Protein AF-A0A7S0BWT1-F1 (afdb_monomer_lite)

Structure (mmCIF, N/CA/C/O backbone):
data_AF-A0A7S0BWT1-F1
#
_entry.id   AF-A0A7S0BWT1-F1
#
loop_
_atom_site.group_PDB
_atom_site.id
_atom_site.type_symbol
_atom_site.label_atom_id
_atom_site.label_alt_id
_atom_site.label_comp_id
_atom_site.label_asym_id
_atom_site.label_entity_id
_atom_site.label_seq_id
_atom_site.pdbx_PDB_ins_code
_atom_site.Cartn_x
_atom_site.Cartn_y
_atom_site.Cartn_z
_atom_site.occupancy
_atom_site.B_iso_or_equiv
_atom_site.auth_seq_id
_atom_site.auth_comp_id
_atom_site.auth_asym_id
_atom_site.auth_atom_id
_atom_site.pdbx_PDB_model_num
ATOM 1 N N . ASP A 1 1 ? 27.558 -13.980 -61.675 1.00 45.59 1 ASP A N 1
ATOM 2 C CA . ASP A 1 1 ? 26.921 -12.765 -61.140 1.00 45.59 1 ASP A CA 1
ATOM 3 C C . ASP A 1 1 ? 26.141 -13.097 -59.891 1.00 45.59 1 ASP A C 1
ATOM 5 O O . ASP A 1 1 ? 25.060 -13.670 -59.943 1.00 45.59 1 ASP A O 1
ATOM 9 N N . ALA A 1 2 ? 26.805 -12.868 -58.765 1.00 52.00 2 ALA A N 1
ATOM 10 C CA . ALA A 1 2 ? 26.301 -13.073 -57.423 1.00 52.00 2 ALA A CA 1
ATOM 11 C C . ALA A 1 2 ? 26.061 -11.693 -56.824 1.00 52.00 2 ALA A C 1
ATOM 13 O O . ALA A 1 2 ? 26.997 -10.908 -56.805 1.00 52.00 2 ALA A O 1
ATOM 14 N N . GLU A 1 3 ? 24.849 -11.431 -56.346 1.00 47.44 3 GLU A N 1
ATOM 15 C CA . GLU A 1 3 ? 24.578 -10.491 -55.254 1.00 47.44 3 GLU A CA 1
ATOM 16 C C . GLU A 1 3 ? 23.108 -10.650 -54.842 1.00 47.44 3 GLU A C 1
ATOM 18 O O . GLU A 1 3 ? 22.204 -9.949 -55.287 1.00 47.44 3 GLU A O 1
ATOM 23 N N . SER A 1 4 ? 22.859 -11.649 -53.992 1.00 53.38 4 SER A N 1
ATOM 24 C CA . SER A 1 4 ? 21.629 -11.731 -53.206 1.00 53.38 4 SER A CA 1
ATOM 25 C C . SER A 1 4 ? 21.744 -10.726 -52.064 1.00 53.38 4 SER A C 1
ATOM 27 O O . SER A 1 4 ? 22.290 -11.037 -51.006 1.00 53.38 4 SER A O 1
ATOM 29 N N . SER A 1 5 ? 21.262 -9.505 -52.282 1.00 52.84 5 SER A N 1
ATOM 30 C CA . SER A 1 5 ? 21.179 -8.470 -51.252 1.00 52.84 5 SER A CA 1
ATOM 31 C C . SER A 1 5 ? 20.128 -8.860 -50.207 1.00 52.84 5 SER A C 1
ATOM 33 O O . SER A 1 5 ? 18.937 -8.593 -50.361 1.00 52.84 5 SER A O 1
ATOM 35 N N . SER A 1 6 ? 20.558 -9.522 -49.130 1.00 56.09 6 SER A N 1
ATOM 36 C CA . SER A 1 6 ? 19.711 -9.783 -47.968 1.00 56.09 6 SER A CA 1
ATOM 37 C C . SER A 1 6 ? 19.468 -8.473 -47.213 1.00 56.09 6 SER A C 1
ATOM 39 O O . SER A 1 6 ? 20.332 -8.004 -46.471 1.00 56.09 6 SER A O 1
ATOM 41 N N . SER A 1 7 ? 18.294 -7.869 -47.392 1.00 58.66 7 SER A N 1
ATOM 42 C CA . SER A 1 7 ? 17.854 -6.725 -46.594 1.00 58.66 7 SER A CA 1
ATOM 43 C C . SER A 1 7 ? 17.536 -7.186 -45.166 1.00 58.66 7 SER A C 1
ATOM 45 O O . SER A 1 7 ? 16.425 -7.630 -44.870 1.00 58.66 7 SER A O 1
ATOM 47 N N . SER A 1 8 ? 18.513 -7.121 -44.264 1.00 58.66 8 SER A N 1
ATOM 48 C CA . SER A 1 8 ? 18.269 -7.304 -42.834 1.00 58.66 8 SER A CA 1
ATOM 49 C C . SER A 1 8 ? 17.536 -6.073 -42.298 1.00 58.66 8 SER A C 1
ATOM 51 O O . SER A 1 8 ? 18.115 -4.989 -42.228 1.00 58.66 8 SER A O 1
ATOM 53 N N . ALA A 1 9 ? 16.257 -6.231 -41.954 1.00 63.28 9 ALA A N 1
ATOM 54 C CA . ALA A 1 9 ? 15.466 -5.194 -41.297 1.00 63.28 9 ALA A CA 1
ATOM 55 C C . ALA A 1 9 ? 16.176 -4.696 -40.018 1.00 63.28 9 ALA A C 1
ATOM 57 O O . ALA A 1 9 ? 16.757 -5.515 -39.296 1.00 63.28 9 ALA A O 1
ATOM 58 N N . PRO A 1 10 ? 16.140 -3.385 -39.714 1.00 58.03 10 PRO A N 1
ATOM 59 C CA . PRO A 1 10 ? 16.776 -2.851 -38.519 1.00 58.03 10 PRO A CA 1
ATOM 60 C C . PRO A 1 10 ? 16.075 -3.416 -37.281 1.00 58.03 10 PRO A C 1
ATOM 62 O O . PRO A 1 10 ? 14.900 -3.146 -37.027 1.00 58.03 10 PRO A O 1
ATOM 65 N N . ARG A 1 11 ? 16.798 -4.228 -36.506 1.00 60.97 11 ARG A N 1
ATOM 66 C CA . ARG A 1 11 ? 16.389 -4.584 -35.148 1.00 60.97 11 ARG A CA 1
ATOM 67 C C . ARG A 1 11 ? 16.488 -3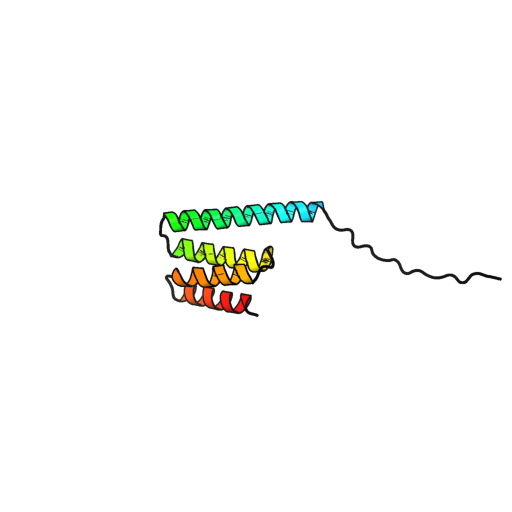.310 -34.317 1.00 60.97 11 ARG A C 1
ATOM 69 O O . ARG A 1 11 ? 17.585 -2.827 -34.061 1.00 60.97 11 ARG A O 1
ATOM 76 N N . HIS A 1 12 ? 15.347 -2.733 -33.957 1.00 58.69 12 HIS A N 1
ATOM 77 C CA . HIS A 1 12 ? 15.302 -1.695 -32.937 1.00 58.69 12 HIS A CA 1
ATOM 78 C C . HIS A 1 12 ? 15.669 -2.342 -31.598 1.00 58.69 12 HIS A C 1
ATOM 80 O O . HIS A 1 12 ? 14.808 -2.891 -30.912 1.00 58.69 12 HIS A O 1
ATOM 86 N N . ASP A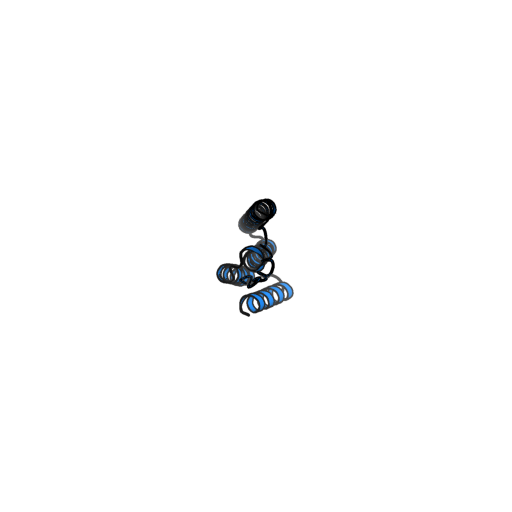 1 13 ? 16.955 -2.317 -31.258 1.00 65.75 13 ASP A N 1
ATOM 87 C CA . ASP A 1 13 ? 17.419 -2.665 -29.921 1.00 65.75 13 ASP A CA 1
ATOM 88 C C . ASP A 1 13 ? 16.869 -1.618 -28.950 1.00 65.75 13 ASP A C 1
ATOM 90 O O . ASP A 1 13 ? 17.259 -0.448 -28.964 1.00 65.75 13 ASP A O 1
ATOM 94 N N . ILE A 1 14 ? 15.905 -2.032 -28.129 1.00 77.94 14 ILE A N 1
ATOM 95 C CA . ILE A 1 14 ? 15.398 -1.218 -27.028 1.00 77.94 14 ILE A CA 1
ATOM 96 C C . ILE A 1 14 ? 16.529 -1.131 -26.002 1.00 77.94 14 ILE A C 1
ATOM 98 O O . ILE A 1 14 ? 16.780 -2.080 -25.259 1.00 77.94 14 ILE A O 1
ATOM 102 N N . GLN A 1 15 ? 17.245 -0.006 -25.980 1.00 81.25 15 GLN A N 1
ATOM 103 C CA . GLN A 1 15 ? 18.229 0.262 -24.936 1.00 81.25 15 GLN A CA 1
ATOM 104 C C . GLN A 1 15 ? 17.504 0.491 -23.606 1.00 81.25 15 GLN A C 1
ATOM 106 O O . GLN A 1 15 ? 16.644 1.364 -23.493 1.00 81.25 15 GLN A O 1
ATOM 111 N N . LEU A 1 16 ? 17.843 -0.315 -22.600 1.00 84.44 16 LEU A N 1
ATOM 112 C CA . LEU A 1 16 ? 17.338 -0.163 -21.239 1.00 84.44 16 LEU A CA 1
ATOM 113 C C . LEU A 1 16 ? 18.003 1.041 -20.566 1.00 84.44 16 LEU A C 1
ATOM 115 O O . LEU A 1 16 ? 19.226 1.100 -20.443 1.00 84.44 16 LEU A O 1
ATOM 119 N N . ASP A 1 17 ? 17.187 1.976 -20.083 1.00 92.62 17 ASP A N 1
ATOM 120 C CA . ASP A 1 17 ? 17.656 3.105 -19.282 1.00 92.62 17 ASP A CA 1
ATOM 121 C C . ASP A 1 17 ? 17.979 2.639 -17.851 1.00 92.62 17 ASP A C 1
ATOM 123 O O . ASP A 1 17 ? 17.123 2.555 -16.964 1.00 92.62 17 ASP A O 1
ATOM 127 N N . HIS A 1 18 ? 19.248 2.303 -17.631 1.00 92.81 18 HIS A N 1
ATOM 128 C CA . HIS A 1 18 ? 19.748 1.855 -16.334 1.00 92.81 18 HIS A CA 1
ATOM 129 C C . HIS A 1 18 ? 19.672 2.935 -15.245 1.00 92.81 18 HIS A C 1
ATOM 131 O O . HIS A 1 18 ? 19.500 2.597 -14.067 1.00 92.81 18 HIS A O 1
ATOM 137 N N . GLU A 1 19 ? 19.772 4.218 -15.601 1.00 94.69 19 GLU A N 1
ATOM 138 C CA . GLU A 1 19 ? 19.658 5.310 -14.631 1.00 94.69 19 GLU A CA 1
ATOM 139 C C . GLU A 1 19 ? 18.220 5.432 -14.131 1.00 94.69 19 GLU A C 1
ATOM 141 O O . GLU A 1 19 ? 17.986 5.522 -12.919 1.00 94.69 19 GLU A O 1
ATOM 146 N N . PHE A 1 20 ? 17.252 5.356 -15.048 1.00 94.38 20 PHE A N 1
ATOM 147 C CA . PHE A 1 20 ? 15.834 5.325 -14.710 1.00 94.38 20 PHE A CA 1
ATOM 148 C C . PHE A 1 20 ? 15.493 4.139 -13.804 1.00 94.38 20 PHE A C 1
ATOM 150 O O . PHE A 1 20 ? 14.828 4.322 -12.780 1.00 94.38 20 PHE A O 1
ATOM 157 N N . ILE A 1 21 ? 15.978 2.936 -14.131 1.00 94.44 21 ILE A N 1
ATOM 158 C CA . ILE A 1 21 ? 15.739 1.729 -13.323 1.00 94.44 21 ILE A CA 1
ATOM 159 C C . ILE A 1 21 ? 16.315 1.901 -11.915 1.00 94.44 21 ILE A C 1
ATOM 161 O O . ILE A 1 21 ? 15.628 1.628 -10.929 1.00 94.44 21 ILE A O 1
ATOM 165 N N . THR A 1 22 ? 17.554 2.384 -11.803 1.00 95.94 22 THR A N 1
ATOM 166 C CA . THR A 1 22 ? 18.231 2.561 -10.509 1.00 95.94 22 THR A CA 1
ATOM 167 C C . THR A 1 22 ? 17.495 3.575 -9.640 1.00 95.94 22 THR A C 1
ATOM 169 O O . THR A 1 22 ? 17.181 3.291 -8.481 1.00 95.94 22 THR A O 1
ATOM 172 N N . ARG A 1 23 ? 17.146 4.735 -10.210 1.00 96.38 23 ARG A N 1
ATOM 173 C CA . ARG A 1 23 ? 16.409 5.791 -9.506 1.00 96.38 23 ARG A CA 1
ATOM 174 C C . ARG A 1 23 ? 15.039 5.302 -9.046 1.00 96.38 23 ARG A C 1
ATOM 176 O O . ARG A 1 23 ? 14.690 5.474 -7.881 1.00 96.38 23 ARG A O 1
ATOM 183 N N . THR A 1 24 ? 14.280 4.672 -9.939 1.00 95.06 24 THR A N 1
ATOM 184 C CA . THR A 1 24 ? 12.938 4.159 -9.636 1.00 95.06 24 THR A CA 1
ATOM 185 C C . THR A 1 24 ? 12.997 3.083 -8.555 1.00 95.06 24 THR A C 1
ATOM 187 O O . THR A 1 24 ? 12.229 3.126 -7.599 1.00 95.06 24 THR A O 1
ATOM 190 N N . THR A 1 25 ? 13.972 2.175 -8.621 1.00 94.81 25 THR A N 1
ATOM 191 C CA . THR A 1 25 ? 14.177 1.143 -7.591 1.00 94.81 25 THR A CA 1
ATOM 192 C C . THR A 1 25 ? 14.482 1.759 -6.223 1.00 94.81 25 THR A C 1
ATOM 194 O O . THR A 1 25 ? 13.926 1.331 -5.209 1.00 94.81 25 THR A O 1
ATOM 197 N N . GLN A 1 26 ? 15.331 2.790 -6.179 1.00 97.00 26 GLN A N 1
ATOM 198 C CA . GLN A 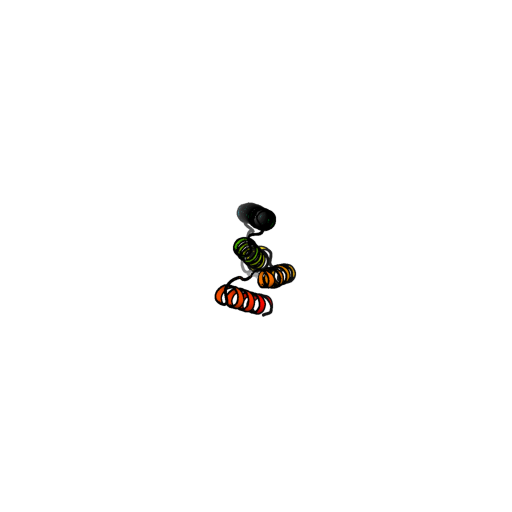1 26 ? 15.659 3.489 -4.938 1.00 97.00 26 GLN A CA 1
ATOM 199 C C . GLN A 1 26 ? 14.442 4.209 -4.346 1.00 97.00 26 GLN A C 1
ATOM 201 O O . GLN A 1 26 ? 14.194 4.087 -3.145 1.00 97.00 26 GLN A O 1
ATOM 206 N N . LEU A 1 27 ? 13.664 4.911 -5.174 1.00 96.25 27 LEU A N 1
ATOM 207 C CA . LEU A 1 27 ? 12.432 5.574 -4.742 1.00 96.25 27 LEU A CA 1
ATOM 208 C C . LEU A 1 27 ? 11.426 4.558 -4.199 1.00 96.25 27 LEU A C 1
ATOM 210 O O . LEU A 1 27 ? 10.924 4.730 -3.093 1.00 96.25 27 LEU A O 1
ATOM 214 N N . ASN A 1 28 ? 11.212 3.453 -4.914 1.00 96.00 28 ASN A N 1
ATOM 215 C CA . ASN A 1 28 ? 10.287 2.399 -4.501 1.00 96.00 28 ASN A CA 1
ATOM 216 C C . ASN A 1 28 ? 10.649 1.824 -3.128 1.00 96.00 28 ASN A C 1
ATOM 218 O O . ASN A 1 28 ? 9.762 1.615 -2.296 1.00 96.00 28 ASN A O 1
ATOM 222 N N . ARG A 1 29 ? 11.948 1.614 -2.873 1.00 96.56 29 ARG A N 1
ATOM 223 C CA . ARG A 1 29 ? 12.455 1.161 -1.574 1.00 96.56 29 ARG A CA 1
ATOM 224 C C . ARG A 1 29 ? 12.203 2.190 -0.473 1.00 96.56 29 ARG A C 1
ATOM 226 O O . ARG A 1 29 ? 11.703 1.828 0.587 1.00 96.56 29 ARG A O 1
ATOM 233 N N . GLN A 1 30 ? 12.509 3.461 -0.723 1.00 97.69 30 GLN A N 1
ATOM 234 C CA . GLN A 1 30 ? 12.272 4.531 0.250 1.00 97.69 30 GLN A CA 1
ATOM 235 C C . GLN A 1 30 ? 10.783 4.674 0.579 1.00 97.69 30 GLN A C 1
ATOM 237 O O . GLN A 1 30 ? 10.422 4.798 1.748 1.00 97.69 30 GLN A O 1
ATOM 242 N N . THR A 1 31 ? 9.907 4.599 -0.425 1.00 96.94 31 THR A N 1
ATOM 243 C CA . THR A 1 31 ? 8.454 4.621 -0.219 1.00 96.94 31 THR A CA 1
ATOM 244 C C . THR A 1 31 ? 8.004 3.448 0.646 1.00 96.94 31 THR A C 1
ATOM 246 O O . THR A 1 31 ? 7.245 3.645 1.593 1.00 96.94 31 THR A O 1
ATOM 249 N N . PHE A 1 32 ? 8.504 2.240 0.385 1.00 97.31 32 PHE A N 1
ATOM 250 C CA . PHE A 1 32 ? 8.185 1.072 1.203 1.00 97.31 32 PHE A CA 1
ATOM 251 C C . PHE A 1 32 ? 8.620 1.247 2.668 1.00 97.31 32 PHE A C 1
ATOM 253 O O . PHE A 1 32 ? 7.843 0.979 3.589 1.00 97.31 32 PHE A O 1
ATOM 260 N N . GLU A 1 33 ? 9.841 1.738 2.898 1.00 98.00 33 GLU A N 1
ATOM 261 C CA . GLU A 1 33 ? 10.368 2.011 4.240 1.00 98.00 33 GLU A CA 1
ATOM 262 C C . GLU A 1 33 ? 9.521 3.073 4.966 1.00 98.00 33 GLU A C 1
ATOM 264 O O . GLU A 1 33 ? 9.169 2.900 6.133 1.00 98.00 33 GLU A O 1
ATOM 269 N N . GLN A 1 34 ? 9.100 4.134 4.269 1.00 97.88 34 GLN A N 1
ATOM 270 C CA . GLN A 1 34 ? 8.207 5.159 4.819 1.00 97.88 34 GLN A CA 1
ATOM 271 C C . GLN A 1 34 ? 6.836 4.595 5.210 1.00 97.88 34 GLN A C 1
ATOM 273 O O . GLN A 1 34 ? 6.342 4.888 6.300 1.00 97.88 34 GLN A O 1
ATOM 278 N N . LEU A 1 35 ? 6.217 3.777 4.354 1.00 97.69 35 LEU A N 1
ATOM 279 C CA . LEU A 1 35 ? 4.926 3.145 4.645 1.00 97.69 35 LEU A CA 1
ATOM 280 C C . LEU A 1 35 ? 5.025 2.170 5.826 1.00 97.69 35 LEU A C 1
ATOM 282 O O . LEU A 1 35 ? 4.163 2.175 6.706 1.00 97.69 35 LEU A O 1
ATOM 286 N N . SER A 1 36 ? 6.109 1.399 5.894 1.00 97.94 36 SER A N 1
ATOM 287 C CA . SER A 1 36 ? 6.387 0.484 7.006 1.00 97.94 36 SER A CA 1
ATOM 288 C C . SER A 1 36 ? 6.590 1.235 8.326 1.00 97.94 36 SER A C 1
ATOM 290 O O . SER A 1 36 ? 6.039 0.849 9.358 1.00 97.94 36 SER A O 1
ATOM 292 N N . ASN A 1 37 ? 7.311 2.359 8.296 1.00 98.31 37 ASN A N 1
ATOM 293 C CA . ASN A 1 37 ? 7.489 3.219 9.464 1.00 98.31 37 ASN A CA 1
ATOM 294 C C . ASN A 1 37 ? 6.165 3.842 9.917 1.00 98.31 37 ASN A C 1
ATOM 296 O O . ASN A 1 37 ? 5.878 3.861 11.113 1.00 98.31 37 ASN A O 1
ATOM 300 N N . ARG A 1 38 ? 5.325 4.302 8.980 1.00 97.75 38 ARG A N 1
ATOM 301 C CA . ARG A 1 38 ? 3.979 4.808 9.297 1.00 97.75 38 ARG A CA 1
ATOM 302 C C . ARG A 1 38 ? 3.134 3.747 9.993 1.00 97.75 38 ARG A C 1
ATOM 304 O O . ARG A 1 38 ? 2.523 4.055 11.010 1.00 97.75 38 ARG A O 1
ATOM 311 N N . LEU A 1 39 ? 3.147 2.510 9.493 1.00 98.12 39 LEU A N 1
ATOM 312 C CA . LEU A 1 39 ? 2.451 1.397 10.137 1.00 98.12 39 LEU A CA 1
ATOM 313 C C . LEU A 1 39 ? 2.956 1.178 11.568 1.00 98.12 39 LEU A C 1
ATOM 315 O O . LEU A 1 39 ? 2.147 1.117 12.489 1.00 98.12 39 LEU A O 1
ATOM 319 N N . SER A 1 40 ? 4.276 1.116 11.759 1.00 98.44 40 SER A N 1
ATOM 320 C CA . SER A 1 40 ? 4.899 0.936 13.077 1.00 98.44 40 SER A CA 1
ATOM 321 C C . SER A 1 40 ? 4.487 2.033 14.071 1.00 98.44 40 SER A C 1
ATOM 323 O O . SER A 1 40 ? 4.099 1.746 15.205 1.00 98.44 40 SER A O 1
ATOM 325 N N . VAL A 1 41 ? 4.476 3.296 13.631 1.00 98.44 41 VAL A N 1
ATOM 326 C CA . VAL A 1 41 ? 4.030 4.434 14.451 1.00 98.44 41 VAL A CA 1
ATOM 327 C C . VAL A 1 41 ? 2.536 4.350 14.771 1.00 98.44 41 VAL A C 1
ATOM 329 O O . VAL A 1 41 ? 2.141 4.547 15.916 1.00 98.44 41 VAL A O 1
ATOM 332 N N . SER A 1 42 ? 1.682 4.029 13.799 1.00 98.06 42 SER A N 1
ATOM 333 C CA . SER A 1 42 ? 0.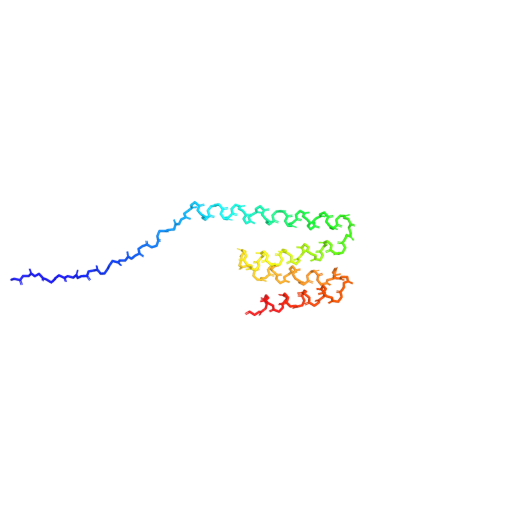244 3.886 14.061 1.00 98.06 42 SER A CA 1
ATOM 334 C C . SER A 1 42 ? -0.062 2.714 14.997 1.00 98.06 42 SER A C 1
ATOM 336 O O . SER A 1 42 ? -0.952 2.829 15.840 1.00 98.06 42 SER A O 1
ATOM 338 N N . GLN A 1 43 ? 0.696 1.617 14.900 1.00 97.94 43 GLN A N 1
ATOM 339 C CA . GLN A 1 43 ? 0.600 0.476 15.811 1.00 97.94 43 GLN A CA 1
ATOM 340 C C . GLN A 1 43 ? 1.019 0.841 17.236 1.00 97.94 43 GLN A C 1
ATOM 342 O O . GLN A 1 43 ? 0.310 0.483 18.174 1.00 97.94 43 GLN A O 1
ATOM 347 N N . SER A 1 44 ? 2.112 1.590 17.416 1.00 98.38 44 SER A N 1
ATOM 348 C CA . SER A 1 44 ? 2.552 2.020 18.752 1.00 98.38 44 SER A CA 1
ATOM 349 C C . SER A 1 44 ? 1.574 2.996 19.414 1.00 98.38 44 SER A C 1
ATOM 351 O O . SER A 1 44 ? 1.428 2.991 20.633 1.00 98.38 44 SER A O 1
ATOM 353 N N . GLN A 1 45 ? 0.855 3.784 18.612 1.00 98.00 45 GLN A N 1
ATOM 354 C CA . GLN A 1 45 ? -0.196 4.697 19.071 1.00 98.00 45 GLN A CA 1
ATOM 355 C C . GLN A 1 45 ? -1.578 4.037 19.205 1.00 98.00 45 GLN A C 1
ATOM 357 O O . GLN A 1 45 ? -2.520 4.701 19.630 1.00 98.00 45 GLN A O 1
ATOM 362 N N . LEU A 1 46 ? -1.725 2.760 18.824 1.00 96.38 46 LEU A N 1
ATOM 363 C CA . LEU A 1 46 ? -3.008 2.040 18.772 1.00 96.38 46 LEU A CA 1
ATOM 364 C C . LEU A 1 46 ? -4.087 2.759 17.936 1.00 96.38 46 LEU A C 1
ATOM 366 O O . LEU A 1 46 ? -5.287 2.622 18.183 1.00 96.38 46 LEU A O 1
ATOM 370 N N . SER A 1 47 ? -3.668 3.518 16.921 1.00 97.50 47 SER A N 1
ATOM 371 C CA . SER A 1 47 ? -4.573 4.246 16.031 1.00 97.50 47 SER A CA 1
ATOM 372 C C . SER A 1 47 ? -5.134 3.301 14.972 1.00 97.50 47 SER A C 1
ATOM 374 O O . SER A 1 47 ? -4.445 2.974 14.007 1.00 97.50 47 SER A O 1
ATOM 376 N N . LYS A 1 48 ? -6.386 2.854 15.138 1.00 96.94 48 LYS A N 1
ATOM 377 C CA . LYS A 1 48 ? -7.043 1.950 14.177 1.00 96.94 48 LYS A CA 1
ATOM 378 C C . LYS A 1 48 ? -7.074 2.538 12.767 1.00 96.94 48 LYS A C 1
ATOM 380 O O . LYS A 1 48 ? -6.605 1.885 11.842 1.00 96.94 48 LYS A O 1
ATOM 385 N N . ASP A 1 49 ? -7.503 3.787 12.625 1.00 96.19 49 ASP A N 1
ATOM 386 C CA . ASP A 1 49 ? -7.560 4.500 11.344 1.00 96.19 49 ASP A CA 1
ATOM 387 C C . ASP A 1 49 ? -6.177 4.574 10.691 1.00 96.19 49 ASP A C 1
ATOM 389 O O . ASP A 1 49 ? -6.024 4.278 9.506 1.00 96.19 49 ASP A O 1
ATOM 393 N N . GLY A 1 50 ? -5.145 4.899 11.480 1.00 97.00 50 GLY A N 1
ATOM 394 C CA . GLY A 1 50 ? -3.763 4.948 11.008 1.00 97.00 50 GLY A CA 1
ATOM 395 C C . GLY A 1 50 ?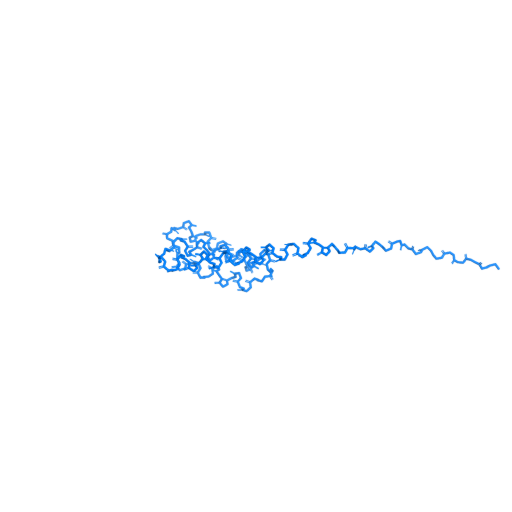 -3.258 3.585 10.534 1.00 97.00 50 GLY A C 1
ATOM 396 O O . GLY A 1 50 ? -2.663 3.485 9.461 1.00 97.00 50 GLY A O 1
ATOM 397 N N . ILE A 1 51 ? -3.545 2.522 11.292 1.00 98.19 51 ILE A N 1
ATOM 398 C CA . ILE A 1 51 ? -3.180 1.144 10.938 1.00 98.19 51 ILE A CA 1
ATOM 399 C C . ILE A 1 51 ? -3.919 0.702 9.665 1.00 98.19 51 ILE A C 1
ATOM 401 O O . ILE A 1 51 ? -3.297 0.143 8.760 1.00 98.19 51 ILE A O 1
ATOM 405 N N . CYS A 1 52 ? -5.221 0.983 9.566 1.00 97.56 52 CYS A N 1
ATOM 406 C CA . CYS A 1 52 ? -6.045 0.670 8.400 1.00 97.56 52 CYS A CA 1
ATOM 407 C C . CYS A 1 52 ? -5.507 1.361 7.140 1.00 97.56 52 CYS A C 1
ATOM 409 O O . CYS A 1 52 ? -5.281 0.709 6.115 1.00 97.56 52 CYS A O 1
ATOM 411 N N . ALA A 1 53 ? -5.226 2.664 7.226 1.00 96.62 53 ALA A N 1
ATOM 412 C CA . ALA A 1 53 ? -4.666 3.440 6.126 1.00 96.62 53 ALA A CA 1
ATOM 413 C C . ALA A 1 53 ? -3.263 2.952 5.726 1.00 96.62 53 ALA A C 1
ATOM 415 O O . ALA A 1 53 ? -2.970 2.826 4.536 1.00 96.62 53 ALA A O 1
ATOM 416 N N . ALA A 1 54 ? -2.402 2.635 6.697 1.00 97.69 54 ALA A N 1
ATOM 417 C CA . ALA A 1 54 ? -1.047 2.164 6.430 1.00 97.69 54 ALA A CA 1
ATOM 418 C C . ALA A 1 54 ? -1.031 0.788 5.743 1.00 97.69 54 ALA A C 1
ATOM 420 O O . ALA A 1 54 ? -0.335 0.618 4.744 1.00 97.69 54 ALA A O 1
ATOM 421 N N . TYR A 1 55 ? -1.834 -0.175 6.212 1.00 98.31 55 TYR A N 1
ATOM 422 C CA . TYR A 1 55 ? -1.961 -1.473 5.540 1.00 98.31 55 TYR A CA 1
ATOM 423 C C . TYR A 1 55 ? -2.578 -1.357 4.143 1.00 98.31 55 TYR A C 1
ATOM 425 O O . TYR A 1 55 ? -2.144 -2.058 3.230 1.00 98.31 55 TYR A O 1
ATOM 433 N N . THR A 1 56 ? -3.546 -0.459 3.950 1.00 97.25 56 THR A N 1
ATOM 434 C CA . THR A 1 56 ? -4.149 -0.224 2.628 1.00 97.25 56 THR A CA 1
ATOM 435 C C . THR A 1 56 ? -3.122 0.348 1.645 1.00 97.25 56 THR A C 1
ATOM 437 O O . THR A 1 56 ? -3.012 -0.141 0.525 1.00 97.25 56 THR A O 1
ATOM 440 N N . ALA A 1 57 ? -2.298 1.307 2.078 1.00 97.38 57 ALA A N 1
ATOM 441 C CA . ALA A 1 57 ? -1.224 1.863 1.252 1.00 97.38 57 ALA A CA 1
ATOM 442 C C . ALA A 1 57 ? -0.108 0.842 0.954 1.00 97.38 57 ALA A C 1
ATOM 444 O O . ALA A 1 57 ? 0.413 0.798 -0.159 1.00 97.38 57 ALA A O 1
ATOM 445 N N . LEU A 1 58 ? 0.250 -0.010 1.924 1.00 97.94 58 LEU A N 1
ATOM 446 C CA . LEU A 1 58 ? 1.196 -1.113 1.701 1.00 97.94 58 LEU A CA 1
ATOM 447 C C . LEU A 1 58 ? 0.651 -2.136 0.702 1.00 97.94 58 LEU A C 1
ATOM 449 O O . LEU A 1 58 ? 1.403 -2.633 -0.132 1.00 97.94 58 LEU A O 1
ATOM 453 N N . SER A 1 59 ? -0.649 -2.435 0.767 1.00 97.56 59 SER A N 1
ATOM 454 C CA . SER A 1 59 ? -1.303 -3.320 -0.196 1.00 97.56 59 SER A CA 1
ATOM 455 C C . SER A 1 59 ? -1.150 -2.798 -1.624 1.00 97.56 59 SER A C 1
ATOM 457 O O . SER A 1 59 ? -0.687 -3.519 -2.506 1.00 97.56 59 SER A O 1
ATOM 459 N N . GLU A 1 60 ? -1.453 -1.517 -1.824 1.00 96.75 60 GLU A N 1
ATOM 460 C CA . GLU A 1 60 ? -1.332 -0.848 -3.116 1.00 96.75 60 GLU A CA 1
ATOM 461 C C . GLU A 1 60 ? 0.112 -0.812 -3.632 1.00 96.75 60 GLU A C 1
ATOM 463 O O . GLU A 1 60 ? 0.358 -1.132 -4.794 1.00 96.75 60 GLU A O 1
ATOM 468 N N . HIS A 1 61 ? 1.086 -0.500 -2.770 1.00 97.62 61 HIS A N 1
ATOM 469 C CA . HIS A 1 61 ? 2.504 -0.530 -3.145 1.00 97.62 61 HIS A CA 1
ATOM 470 C C . HIS A 1 61 ? 2.952 -1.937 -3.564 1.00 97.62 61 HIS A C 1
ATOM 472 O O . HIS A 1 61 ? 3.612 -2.107 -4.592 1.00 97.62 61 HIS A O 1
ATOM 478 N N . HIS A 1 62 ? 2.549 -2.972 -2.826 1.00 97.38 62 HIS A N 1
ATOM 479 C CA . HIS A 1 62 ? 2.865 -4.346 -3.201 1.00 97.38 62 HIS A CA 1
ATOM 480 C C . HIS A 1 62 ? 2.250 -4.748 -4.544 1.00 97.38 62 HIS A C 1
ATOM 482 O O . HIS A 1 62 ? 2.922 -5.427 -5.319 1.00 97.38 62 HIS A O 1
ATOM 488 N N . LEU A 1 63 ? 1.022 -4.316 -4.836 1.00 96.25 63 LEU A N 1
ATOM 489 C CA . LEU A 1 63 ? 0.349 -4.642 -6.090 1.00 96.25 63 LEU A CA 1
ATOM 490 C C . LEU A 1 63 ? 0.971 -3.898 -7.277 1.00 96.25 63 LEU A C 1
ATOM 492 O O . LEU A 1 63 ? 1.402 -4.530 -8.236 1.00 96.25 63 LEU A O 1
ATOM 496 N N . LEU A 1 64 ? 1.034 -2.567 -7.196 1.00 94.56 64 LEU A N 1
ATOM 497 C CA . LEU A 1 64 ? 1.361 -1.706 -8.335 1.00 94.56 64 LEU A CA 1
ATOM 498 C C . LEU A 1 64 ? 2.864 -1.529 -8.550 1.00 94.56 64 LEU A C 1
ATOM 500 O O . LEU A 1 64 ? 3.310 -1.369 -9.681 1.00 94.56 64 LEU A O 1
ATOM 504 N N . VAL A 1 65 ? 3.646 -1.523 -7.468 1.00 93.94 65 VAL A N 1
ATOM 505 C CA . VAL A 1 65 ? 5.080 -1.204 -7.526 1.00 93.94 65 VAL A CA 1
ATOM 506 C C . VAL A 1 65 ? 5.925 -2.469 -7.462 1.00 93.94 65 VAL A C 1
ATOM 508 O O . VAL A 1 65 ? 6.873 -2.625 -8.227 1.00 93.94 65 VAL A O 1
ATOM 511 N N . SER A 1 66 ? 5.588 -3.379 -6.547 1.00 91.75 66 SER A N 1
ATOM 512 C CA . SER A 1 66 ? 6.360 -4.612 -6.338 1.00 91.75 66 SER A CA 1
ATOM 513 C C . SER A 1 66 ? 5.884 -5.784 -7.204 1.00 91.75 66 SER A C 1
ATOM 515 O O . SER A 1 66 ? 6.527 -6.832 -7.186 1.00 91.75 66 SER A O 1
ATOM 517 N N . CYS A 1 67 ? 4.751 -5.639 -7.905 1.00 94.38 67 CYS A N 1
ATOM 518 C CA . CYS A 1 67 ? 4.078 -6.708 -8.653 1.00 94.38 67 CYS A CA 1
ATOM 519 C C . CYS A 1 67 ? 3.931 -8.010 -7.839 1.00 94.38 67 CYS A C 1
ATOM 521 O O . CYS A 1 67 ? 4.096 -9.116 -8.354 1.00 94.38 67 CYS A O 1
ATOM 523 N N . ASN A 1 68 ? 3.650 -7.876 -6.541 1.00 95.94 68 ASN A N 1
ATOM 524 C CA . ASN A 1 68 ? 3.546 -8.974 -5.589 1.00 95.94 68 ASN A CA 1
ATOM 525 C C . ASN A 1 68 ? 2.117 -9.030 -5.016 1.00 95.94 68 ASN A C 1
ATOM 527 O O . ASN A 1 68 ? 1.856 -8.518 -3.920 1.00 95.94 68 ASN A O 1
ATOM 531 N N . PRO A 1 69 ? 1.175 -9.668 -5.736 1.00 96.19 69 PRO A N 1
ATOM 532 C CA . PRO A 1 69 ? -0.232 -9.704 -5.339 1.00 96.19 69 PRO A CA 1
ATOM 533 C C . PRO A 1 69 ? -0.453 -10.471 -4.029 1.00 96.19 69 PRO A C 1
ATOM 535 O O . PRO A 1 69 ? -1.383 -10.181 -3.281 1.00 96.19 69 PRO A O 1
ATOM 538 N N . ARG A 1 70 ? 0.424 -11.423 -3.685 1.00 96.88 70 ARG A N 1
ATOM 539 C CA . ARG A 1 70 ? 0.313 -12.191 -2.437 1.00 96.88 70 ARG A CA 1
ATOM 540 C C . ARG A 1 70 ? 0.478 -11.298 -1.211 1.00 96.88 70 ARG A C 1
ATOM 542 O O . ARG A 1 70 ? -0.311 -11.393 -0.267 1.00 96.88 70 ARG A O 1
ATOM 549 N N . ASP A 1 71 ? 1.508 -10.459 -1.208 1.00 97.38 71 ASP A N 1
ATOM 550 C CA . ASP A 1 71 ? 1.756 -9.544 -0.094 1.00 97.38 71 ASP A CA 1
ATOM 551 C C . ASP A 1 71 ? 0.767 -8.374 -0.108 1.00 97.38 71 ASP A C 1
ATOM 553 O O . ASP A 1 71 ? 0.321 -7.944 0.961 1.00 97.38 71 ASP A O 1
ATOM 557 N N . ALA A 1 72 ? 0.317 -7.956 -1.297 1.00 97.62 72 ALA A N 1
ATOM 558 C CA . ALA A 1 72 ? -0.777 -7.005 -1.442 1.00 97.62 72 ALA A CA 1
ATOM 559 C C . ALA A 1 72 ? -2.064 -7.509 -0.772 1.00 97.62 72 ALA A C 1
ATOM 561 O O . ALA A 1 72 ? -2.640 -6.810 0.068 1.00 97.62 72 ALA A O 1
ATOM 562 N N . LEU A 1 73 ? -2.473 -8.748 -1.066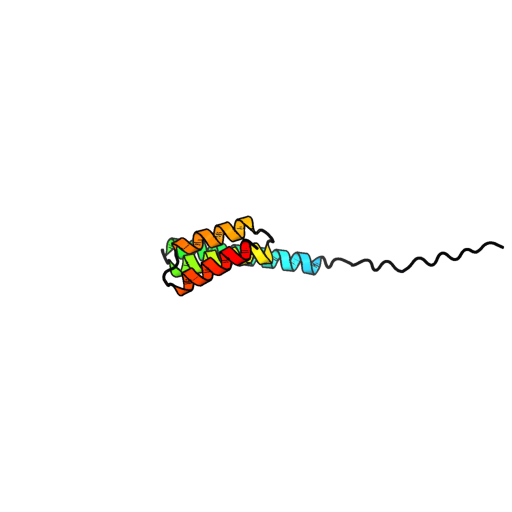 1.00 97.81 73 LEU A N 1
ATOM 563 C CA . LEU A 1 73 ? -3.666 -9.370 -0.493 1.00 97.81 73 LEU A CA 1
ATOM 564 C C . LEU A 1 73 ? -3.526 -9.537 1.019 1.00 97.81 73 LEU A C 1
ATOM 566 O O . LEU A 1 73 ? -4.462 -9.253 1.764 1.00 97.81 73 LEU A O 1
ATOM 570 N N . ARG A 1 74 ? -2.346 -9.957 1.497 1.00 97.69 74 ARG A N 1
ATOM 571 C CA . ARG A 1 74 ? -2.085 -10.081 2.937 1.00 97.69 74 ARG A CA 1
ATOM 572 C C . ARG A 1 74 ? -2.284 -8.742 3.649 1.00 97.69 74 ARG A C 1
ATOM 574 O O . ARG A 1 74 ? -2.900 -8.724 4.711 1.00 97.69 74 ARG A O 1
ATOM 581 N N . CYS A 1 75 ? -1.787 -7.644 3.083 1.00 97.62 75 CYS A N 1
ATOM 582 C CA . CYS A 1 75 ? -1.957 -6.315 3.667 1.00 97.62 75 CYS A CA 1
ATOM 583 C C . CYS A 1 75 ? -3.421 -5.853 3.633 1.00 97.62 75 CYS A C 1
ATOM 585 O O . CYS A 1 75 ? -3.919 -5.383 4.653 1.00 97.62 75 CYS A O 1
ATOM 587 N N . ALA A 1 76 ? -4.139 -6.063 2.525 1.00 97.56 76 ALA A N 1
ATOM 588 C CA . ALA A 1 76 ? -5.561 -5.714 2.422 1.00 97.56 76 ALA A CA 1
ATOM 589 C C . ALA A 1 76 ? -6.437 -6.514 3.403 1.00 97.56 76 ALA A C 1
ATOM 591 O O . ALA A 1 76 ? -7.333 -5.976 4.044 1.00 97.56 76 ALA A O 1
ATOM 592 N N . LEU A 1 77 ? -6.154 -7.805 3.593 1.00 97.69 77 LEU A N 1
ATOM 593 C CA . LEU A 1 77 ? -6.865 -8.608 4.590 1.00 97.69 77 LEU A CA 1
ATOM 594 C C . LEU A 1 77 ? -6.585 -8.125 6.017 1.00 97.69 77 LEU A C 1
ATOM 596 O O . LEU A 1 77 ? -7.488 -8.145 6.849 1.00 97.69 77 LEU A O 1
ATOM 600 N N . ARG A 1 78 ? -5.356 -7.673 6.300 1.00 97.69 78 ARG A N 1
ATOM 601 C CA . ARG A 1 78 ? -4.992 -7.118 7.610 1.00 97.69 78 ARG A CA 1
ATOM 602 C C . ARG A 1 78 ? -5.666 -5.778 7.882 1.00 97.69 78 ARG A C 1
ATOM 604 O O . ARG A 1 78 ? -6.058 -5.565 9.021 1.00 97.69 78 ARG A O 1
ATOM 611 N N . SER A 1 79 ? -5.824 -4.896 6.890 1.00 97.25 79 SER A N 1
ATOM 612 C CA . SER A 1 79 ? -6.464 -3.588 7.109 1.00 97.25 79 SER A CA 1
ATOM 613 C C . SER A 1 79 ? -7.926 -3.710 7.539 1.00 97.25 79 SER A C 1
ATOM 615 O O . SER A 1 79 ? -8.373 -2.905 8.353 1.00 97.25 79 SER A O 1
ATOM 617 N N . ARG A 1 80 ? -8.640 -4.748 7.079 1.00 96.44 80 ARG A N 1
ATOM 618 C CA . ARG A 1 80 ? -10.052 -5.003 7.409 1.00 96.44 80 ARG A CA 1
ATOM 619 C C . ARG A 1 80 ? -10.332 -5.007 8.914 1.00 96.44 80 ARG A C 1
ATOM 621 O O . ARG A 1 80 ? -11.357 -4.493 9.348 1.00 96.44 80 ARG A O 1
ATOM 628 N N . ASP A 1 81 ? -9.426 -5.569 9.710 1.00 95.50 81 ASP A N 1
ATOM 629 C CA . ASP A 1 81 ? -9.613 -5.694 11.162 1.00 95.50 81 ASP A CA 1
ATOM 630 C C . ASP A 1 81 ? -9.491 -4.337 11.895 1.00 95.50 81 ASP A C 1
ATOM 632 O O . ASP A 1 81 ? -9.830 -4.224 13.075 1.00 95.50 81 ASP A O 1
ATOM 636 N N . PHE A 1 82 ? -9.027 -3.295 11.195 1.00 97.00 82 PHE A N 1
ATOM 637 C CA . PHE A 1 82 ? -8.814 -1.948 11.724 1.00 97.00 82 PHE A CA 1
ATOM 638 C C . PHE A 1 82 ? -9.736 -0.892 11.100 1.00 97.00 82 PHE A C 1
ATOM 640 O O . PHE A 1 82 ? -9.620 0.279 11.455 1.00 97.00 82 PHE A O 1
ATOM 647 N N . CYS A 1 83 ? -10.655 -1.274 10.209 1.00 96.44 83 CYS A N 1
ATOM 648 C CA . CYS A 1 83 ? -11.658 -0.355 9.674 1.00 96.44 83 CYS A CA 1
ATOM 649 C C . CYS A 1 83 ? -12.548 0.187 10.802 1.00 96.44 83 CYS A C 1
ATOM 651 O O . CYS A 1 83 ? -13.037 -0.578 11.638 1.00 96.44 83 CYS A O 1
ATOM 653 N N . VAL A 1 84 ? -12.782 1.501 10.813 1.00 94.88 84 VAL A N 1
ATOM 654 C CA . VAL A 1 84 ? -13.649 2.149 11.813 1.00 94.88 84 VAL A CA 1
ATOM 655 C C . VAL A 1 84 ? -14.970 2.624 11.229 1.00 94.88 84 VAL A C 1
ATOM 657 O O . VAL A 1 84 ? -15.964 2.692 11.950 1.00 94.88 84 VAL A O 1
ATOM 660 N N . THR A 1 85 ? -15.013 2.899 9.924 1.00 95.75 85 THR A N 1
ATOM 661 C CA . THR A 1 85 ? -16.242 3.244 9.215 1.00 95.75 85 THR A CA 1
ATOM 662 C C . THR A 1 85 ? -16.644 2.162 8.213 1.00 95.75 85 THR A C 1
ATOM 664 O O . THR A 1 85 ? -15.839 1.349 7.741 1.00 95.75 85 THR A O 1
ATOM 667 N N . SER A 1 86 ? -17.924 2.166 7.837 1.00 95.12 86 SER A N 1
ATOM 668 C CA . SER A 1 86 ? -18.424 1.332 6.740 1.00 95.12 86 SER A CA 1
ATOM 669 C C . SER A 1 86 ? -17.774 1.695 5.401 1.00 95.12 86 SER A C 1
ATOM 671 O O . SER A 1 86 ? -17.576 0.813 4.570 1.00 95.12 86 SER A O 1
ATOM 673 N N . ASN A 1 87 ? -17.392 2.963 5.213 1.00 95.75 87 ASN A N 1
ATOM 674 C CA . ASN A 1 87 ? -16.685 3.413 4.015 1.00 95.75 87 ASN A CA 1
ATOM 675 C C . ASN A 1 87 ? -15.277 2.812 3.935 1.00 95.75 87 ASN A C 1
ATOM 677 O O . ASN A 1 87 ? -14.896 2.330 2.871 1.00 95.75 87 ASN A O 1
ATOM 681 N N . ASP A 1 88 ? -14.544 2.757 5.052 1.00 93.81 88 ASP A N 1
ATOM 682 C CA . ASP A 1 88 ? -13.231 2.094 5.100 1.00 93.81 88 ASP A CA 1
ATOM 683 C C . ASP A 1 88 ? -13.368 0.611 4.759 1.00 93.81 88 ASP A C 1
ATOM 685 O O . ASP A 1 88 ? -12.618 0.075 3.947 1.00 93.81 88 ASP A O 1
ATOM 689 N N . SER A 1 89 ? -14.381 -0.036 5.342 1.00 96.00 89 SER A N 1
ATOM 690 C CA . SER A 1 89 ? -14.664 -1.454 5.112 1.00 96.00 89 SER A CA 1
ATOM 691 C C . SER A 1 89 ? -14.950 -1.730 3.635 1.00 96.00 89 SER A C 1
ATOM 693 O O . SER A 1 89 ? -14.391 -2.662 3.060 1.00 96.00 89 SER A O 1
ATOM 695 N N . LEU A 1 90 ? -15.782 -0.899 2.997 1.00 96.81 90 LEU A N 1
ATOM 696 C CA . LEU A 1 90 ? -16.075 -1.004 1.570 1.00 96.81 90 LEU A CA 1
ATOM 697 C C . LEU A 1 90 ? -14.815 -0.792 0.720 1.00 96.81 90 LEU A C 1
ATOM 699 O O . LEU A 1 90 ? -14.562 -1.575 -0.193 1.00 96.81 90 LEU A O 1
ATOM 703 N N . GLY A 1 91 ? -14.005 0.220 1.042 1.00 95.62 91 GLY A N 1
ATOM 704 C CA . GLY A 1 91 ? -12.746 0.489 0.345 1.00 95.62 91 GLY A CA 1
ATOM 705 C C . GLY A 1 91 ? -11.770 -0.688 0.416 1.00 95.62 91 GLY A C 1
ATOM 706 O O . GLY A 1 91 ? -11.199 -1.084 -0.601 1.00 95.62 91 GLY A O 1
ATOM 707 N N . VAL A 1 92 ? -11.633 -1.311 1.590 1.00 96.50 92 VAL A N 1
ATOM 708 C CA . VAL A 1 92 ? -10.796 -2.506 1.771 1.00 96.50 92 VAL A CA 1
ATOM 709 C C . VAL A 1 92 ? -11.341 -3.705 0.993 1.00 96.50 92 VAL A C 1
ATOM 711 O O . VAL A 1 92 ? -10.565 -4.422 0.366 1.00 96.50 92 VAL A O 1
ATOM 714 N N . LEU A 1 93 ? -12.660 -3.920 0.976 1.00 96.88 93 LEU A N 1
ATOM 715 C CA . LEU A 1 93 ? -13.271 -5.013 0.210 1.00 96.88 93 LEU A CA 1
ATOM 716 C C . LEU A 1 93 ? -13.058 -4.854 -1.299 1.00 96.88 93 LEU A C 1
ATOM 718 O O . LEU A 1 93 ? -12.719 -5.830 -1.967 1.00 96.88 93 LEU A O 1
ATOM 722 N N . LEU A 1 94 ? -13.201 -3.635 -1.826 1.00 96.25 94 LEU A N 1
ATOM 723 C CA . LEU A 1 94 ? -12.901 -3.341 -3.229 1.00 96.25 94 LEU A CA 1
ATOM 724 C C . LEU A 1 94 ? -11.427 -3.602 -3.548 1.00 96.25 94 LEU A C 1
ATOM 726 O O . LEU A 1 94 ? -11.128 -4.191 -4.582 1.00 96.25 94 LEU A O 1
ATOM 730 N N . ARG A 1 95 ? -10.511 -3.253 -2.636 1.00 94.44 95 ARG A N 1
ATOM 731 C CA . ARG A 1 95 ? -9.081 -3.544 -2.802 1.00 94.44 95 ARG A CA 1
ATOM 732 C C . ARG A 1 95 ? -8.784 -5.044 -2.804 1.00 94.44 95 ARG A C 1
ATOM 734 O O . ARG A 1 95 ? -7.989 -5.509 -3.610 1.00 94.44 95 ARG A O 1
ATOM 741 N N . ILE A 1 96 ? -9.416 -5.815 -1.918 1.00 96.56 96 ILE A N 1
ATOM 742 C CA . ILE A 1 96 ? -9.279 -7.281 -1.903 1.00 96.56 96 ILE A CA 1
ATOM 743 C C . ILE A 1 96 ? -9.748 -7.873 -3.237 1.00 96.56 96 ILE A C 1
ATOM 745 O O . ILE A 1 96 ? -9.085 -8.761 -3.768 1.00 96.56 96 ILE A O 1
ATOM 749 N N . ALA A 1 97 ? -10.865 -7.373 -3.774 1.00 96.38 97 ALA A N 1
ATOM 750 C CA . ALA A 1 97 ? -11.364 -7.792 -5.078 1.00 96.38 97 ALA A CA 1
ATOM 751 C C . ALA A 1 97 ? -10.387 -7.421 -6.206 1.00 96.38 97 ALA A C 1
ATOM 753 O O . ALA A 1 97 ? -10.098 -8.272 -7.036 1.00 96.38 97 ALA A O 1
ATOM 754 N N . GLU A 1 98 ? -9.829 -6.206 -6.198 1.00 94.44 98 GLU A N 1
ATOM 755 C CA . GLU A 1 98 ? -8.834 -5.747 -7.179 1.00 94.44 98 GLU A CA 1
ATOM 756 C C . GLU A 1 98 ? -7.584 -6.637 -7.203 1.00 94.44 98 GLU A C 1
ATOM 758 O O . GLU A 1 98 ? -7.117 -7.002 -8.271 1.00 94.44 98 GLU A O 1
ATOM 763 N N . VAL A 1 99 ? -7.059 -7.030 -6.038 1.00 93.38 99 VAL A N 1
ATOM 764 C CA . VAL A 1 99 ? -5.872 -7.903 -5.960 1.00 93.38 99 VAL A CA 1
ATOM 765 C C . VAL A 1 99 ? -6.170 -9.339 -6.426 1.00 93.38 99 VAL A C 1
ATOM 767 O O . VAL A 1 99 ? -5.253 -10.071 -6.797 1.00 93.38 99 VAL A O 1
ATOM 770 N N . GLY A 1 100 ? -7.430 -9.775 -6.334 1.00 83.12 100 GLY A N 1
ATOM 771 C CA . GLY A 1 100 ? -7.853 -11.136 -6.666 1.00 83.12 100 GLY A CA 1
ATOM 772 C C . GLY A 1 100 ? -8.196 -11.375 -8.140 1.00 83.12 100 GLY A C 1
ATOM 773 O O . GLY A 1 100 ? -8.349 -12.538 -8.517 1.00 83.12 100 GLY A O 1
ATOM 774 N N . VAL A 1 101 ? -8.343 -10.311 -8.936 1.00 82.44 101 VAL A N 1
ATOM 775 C CA . VAL A 1 101 ? -8.606 -10.345 -10.388 1.00 82.44 101 VAL A CA 1
ATOM 776 C C . VAL A 1 101 ? -7.290 -10.286 -11.153 1.00 82.44 101 VAL A C 1
ATOM 778 O O . VAL A 1 101 ? -7.162 -11.064 -12.124 1.00 82.44 101 VAL A O 1
#

Secondary structure (DSSP, 8-state):
-----------------HHHHHHHHHHHHHHHHHHHHHHHHHHHTT-HHHHHHHHHHHHHHHHHTS--HHHHHHHHHHHGGG--SHHHHHHHHHHHHHHH-

pLDDT: mean 90.6, std 13.8, range [45.59, 98.44]

Radius of gyration: 22.15 Å; chains: 1; bounding box: 45×19×80 Å

Foldseek 3Di:
DDDPPDPDDDDPDPDDDPVVVVVLVVVLVVVLVVLVVQCVVCVVVVPLVSNLVSLQVNLVSCVPPVVHLPSSLVSLVVSCVSDPDPVSNVVSVVSNVVSVD

Sequence (101 aa):
DAESSSSSAPRHDIQLDHEFITRTTQLNRQTFEQLSNRLSVSQSQLSKDGICAAYTALSEHHLLVSCNPRDALRCALRSRDFCVTSNDSLGVLLRIAEVGV

Organism: NCBI:txid420281